Protein AF-A0A3Q8UUV1-F1 (afdb_monomer)

Sequence (102 aa):
MTDNPWAWRDGHNPYRATPFQVLALSPEVSGRAEIRNHVRKRRQRIERRADRYPLFGRTLRVAEVNAAEDRIKDPAARLLAELCTHRPERPAERERADDAAR

Solvent-accessible surface area (backbone atoms only — not comparable to full-atom values): 6438 Å² total; per-residue (Å²): 133,86,80,63,82,79,45,70,52,98,89,39,67,64,64,75,79,40,41,43,64,64,48,72,46,64,83,84,71,75,52,68,68,57,52,51,53,46,45,54,53,43,40,54,46,34,72,76,46,20,81,81,54,55,57,96,90,35,70,52,52,56,68,56,41,52,54,25,52,56,40,58,70,37,68,68,54,29,52,53,40,43,64,62,64,58,75,78,79,75,77,74,76,75,74,76,89,78,86,75,96,126

Radius of gyration: 18.45 Å; Cα contacts (8 Å, |Δi|>4): 87; chains: 1; bounding box: 30×32×66 Å

Foldseek 3Di:
DDDDCQADDPNDQSDFLQLCLLLVHDLPDDDPVVSVVSLVVSLVCLVVCQVVPAGPNHRHDSVSSVVSSVLCVDPVSSVVSCVSVDHPDDPPDPPPPCDDDD

Secondary structure (DSSP, 8-state):
----TTS-BTTB-S--S-HHHHHT--TT---HHHHHHHHHHHHHHHHHHGGGS-BTTB---HHHHHHHHHHHHSHHHHHHHHHHHPPPPPPPP-----S---

Structure (mmCIF, N/CA/C/O backbone):
data_AF-A0A3Q8UUV1-F1
#
_entry.id   AF-A0A3Q8UUV1-F1
#
loop_
_atom_site.group_PDB
_atom_site.id
_atom_site.type_symbol
_atom_site.label_atom_id
_atom_site.label_alt_id
_atom_site.label_comp_id
_atom_site.label_asym_id
_atom_site.label_entity_id
_atom_site.label_seq_id
_atom_site.pdbx_PDB_ins_code
_atom_site.Cartn_x
_atom_site.Cartn_y
_atom_site.Cartn_z
_atom_site.occupancy
_atom_site.B_iso_or_equiv
_atom_site.auth_seq_id
_atom_site.auth_comp_id
_atom_site.auth_asym_id
_atom_site.auth_atom_id
_atom_site.pdbx_PDB_model_num
ATOM 1 N N . MET A 1 1 ? -4.083 -19.486 -28.221 1.00 46.75 1 MET A N 1
ATOM 2 C CA . MET A 1 1 ? -3.293 -18.480 -27.481 1.00 46.75 1 MET A CA 1
ATOM 3 C C . MET A 1 1 ? -3.497 -18.753 -26.004 1.00 46.75 1 MET A C 1
ATOM 5 O O . MET A 1 1 ? -4.643 -18.880 -25.596 1.00 46.75 1 MET A O 1
ATOM 9 N N . THR A 1 2 ? -2.426 -18.947 -25.239 1.00 58.31 2 THR A N 1
ATOM 10 C CA . THR A 1 2 ? -2.516 -19.218 -23.799 1.00 58.31 2 THR A CA 1
ATOM 11 C C . THR A 1 2 ? -2.813 -17.906 -23.086 1.00 58.31 2 THR A C 1
ATOM 13 O O . THR A 1 2 ? -2.018 -16.973 -23.145 1.00 58.31 2 THR A O 1
ATOM 16 N N . ASP A 1 3 ? -3.990 -17.815 -22.483 1.00 77.94 3 ASP A N 1
ATOM 17 C CA . ASP A 1 3 ? -4.454 -16.631 -21.771 1.00 77.94 3 ASP A CA 1
ATOM 18 C C . ASP A 1 3 ? -3.546 -16.398 -20.548 1.00 77.94 3 ASP A C 1
ATOM 20 O O . ASP A 1 3 ? -3.435 -17.279 -19.696 1.00 77.94 3 ASP A O 1
ATOM 24 N N . ASN A 1 4 ? -2.826 -15.270 -20.479 1.00 75.50 4 ASN A N 1
ATOM 25 C CA . ASN A 1 4 ? -1.935 -14.983 -19.349 1.00 75.50 4 ASN A CA 1
ATOM 26 C C . ASN A 1 4 ? -2.784 -14.542 -18.141 1.00 75.50 4 ASN A C 1
ATOM 28 O O . ASN A 1 4 ? -3.305 -13.423 -18.156 1.00 75.50 4 ASN A O 1
ATOM 32 N N . PRO A 1 5 ? -2.903 -15.354 -17.072 1.00 76.38 5 PRO A N 1
ATOM 33 C CA . PRO A 1 5 ? -3.737 -15.008 -15.919 1.00 76.38 5 PRO A CA 1
ATOM 34 C C . PRO A 1 5 ? -3.190 -13.811 -15.125 1.00 76.38 5 PRO A C 1
ATOM 36 O O . PRO A 1 5 ? -3.911 -13.220 -14.326 1.00 76.38 5 PRO A O 1
ATOM 39 N N . TRP A 1 6 ? -1.928 -13.441 -15.358 1.00 78.38 6 TRP A N 1
ATOM 40 C CA . TRP A 1 6 ? -1.239 -12.316 -14.726 1.00 78.38 6 TRP A CA 1
ATOM 41 C C . TRP A 1 6 ? -1.238 -11.051 -15.588 1.00 78.38 6 TRP A C 1
ATOM 43 O O . TRP A 1 6 ? -0.571 -10.073 -15.247 1.00 78.38 6 TRP A O 1
ATOM 53 N N . ALA A 1 7 ? -1.955 -11.053 -16.712 1.00 80.62 7 ALA A N 1
ATOM 54 C CA . ALA A 1 7 ? -2.174 -9.845 -17.489 1.00 80.62 7 ALA A CA 1
ATOM 55 C C . ALA A 1 7 ? -3.237 -8.960 -16.825 1.00 80.62 7 ALA A C 1
ATOM 57 O O . ALA A 1 7 ? -4.197 -9.442 -16.221 1.00 80.62 7 ALA A O 1
ATOM 58 N N . TRP A 1 8 ? -3.084 -7.645 -16.976 1.00 81.12 8 TRP A N 1
ATOM 59 C CA . TRP A 1 8 ? -4.154 -6.709 -16.648 1.00 81.12 8 TRP A CA 1
ATOM 60 C C . TRP A 1 8 ? -5.361 -6.973 -17.547 1.00 81.12 8 TRP A C 1
ATOM 62 O O . TRP A 1 8 ? -5.216 -7.102 -18.763 1.00 81.12 8 TRP A O 1
ATOM 72 N N . ARG A 1 9 ? -6.552 -7.022 -16.952 1.00 80.19 9 ARG A N 1
ATOM 73 C CA . ARG A 1 9 ? -7.818 -7.265 -17.657 1.00 80.19 9 ARG A CA 1
ATOM 74 C C . ARG A 1 9 ? -8.773 -6.125 -17.385 1.00 80.19 9 ARG A C 1
ATOM 76 O O . ARG A 1 9 ? -8.951 -5.757 -16.230 1.00 80.19 9 ARG A O 1
ATOM 83 N N . ASP A 1 10 ? -9.321 -5.526 -18.438 1.00 80.00 10 ASP A N 1
ATOM 84 C CA . ASP A 1 10 ? -10.290 -4.424 -18.341 1.00 80.00 10 ASP A CA 1
ATOM 85 C C . ASP A 1 10 ? -9.820 -3.257 -17.450 1.00 80.00 10 ASP A C 1
ATOM 87 O O . ASP A 1 10 ? -10.591 -2.614 -16.748 1.00 80.00 10 ASP A O 1
ATOM 91 N N . GLY A 1 11 ? -8.509 -2.980 -17.449 1.00 75.00 11 GLY A N 1
ATOM 92 C CA . GLY A 1 11 ? -7.909 -1.938 -16.607 1.00 75.00 11 GLY A CA 1
ATOM 93 C C . GLY A 1 11 ? -7.726 -2.322 -15.135 1.00 75.00 11 GLY A C 1
ATOM 94 O O . GLY A 1 11 ? -7.267 -1.491 -14.353 1.00 75.00 11 GLY A O 1
ATOM 95 N N . HIS A 1 12 ? -8.015 -3.567 -14.759 1.00 77.38 12 HIS A N 1
ATOM 96 C CA . HIS A 1 12 ? -7.809 -4.090 -13.418 1.00 77.38 12 HIS A CA 1
ATOM 97 C C . HIS A 1 12 ? -6.462 -4.798 -13.281 1.00 77.38 12 HIS A C 1
ATOM 99 O O . HIS A 1 12 ? -6.089 -5.654 -14.087 1.00 77.38 12 HIS A O 1
ATOM 105 N N . ASN A 1 13 ? -5.759 -4.451 -12.205 1.00 83.44 13 ASN A N 1
ATOM 106 C CA . ASN A 1 13 ? -4.551 -5.134 -11.775 1.00 83.44 13 ASN A CA 1
ATOM 107 C C . ASN A 1 13 ? -4.905 -6.554 -11.277 1.00 83.44 13 ASN A C 1
ATOM 109 O O . ASN A 1 13 ? -5.769 -6.677 -10.401 1.00 83.44 13 ASN A O 1
ATOM 113 N N . PRO A 1 14 ? -4.254 -7.616 -11.788 1.00 84.38 14 PRO A N 1
ATOM 114 C CA . PRO A 1 14 ? -4.512 -8.992 -11.359 1.00 84.38 14 PRO A CA 1
ATOM 115 C C . PRO A 1 14 ? -4.030 -9.270 -9.926 1.00 84.38 14 PRO A C 1
ATOM 117 O O . PRO A 1 14 ? -4.554 -10.162 -9.255 1.00 84.38 14 PRO A O 1
ATOM 120 N N . TYR A 1 15 ? -3.069 -8.494 -9.421 1.00 86.38 15 TYR A N 1
ATOM 121 C CA . TYR A 1 15 ? -2.546 -8.617 -8.067 1.00 86.38 15 TYR A CA 1
ATOM 122 C C . TYR A 1 15 ? -3.387 -7.807 -7.077 1.00 86.38 15 TYR A C 1
ATOM 124 O O . TYR A 1 15 ? -3.593 -6.596 -7.217 1.00 86.38 15 TYR A O 1
ATOM 132 N N . ARG A 1 16 ? -3.855 -8.490 -6.029 1.00 86.06 16 ARG A N 1
ATOM 133 C CA . ARG A 1 16 ? -4.618 -7.886 -4.932 1.00 86.06 16 ARG A CA 1
ATOM 134 C C . ARG A 1 16 ? -3.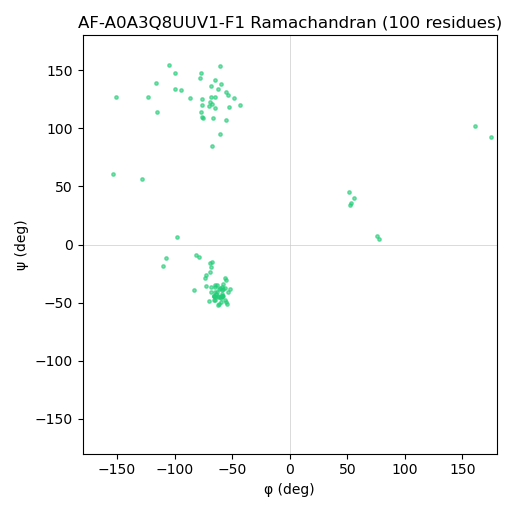729 -7.621 -3.723 1.00 86.06 16 ARG A C 1
ATOM 136 O O . ARG A 1 16 ? -2.829 -8.394 -3.414 1.00 86.06 16 ARG A O 1
ATOM 143 N N . ALA A 1 17 ? -4.069 -6.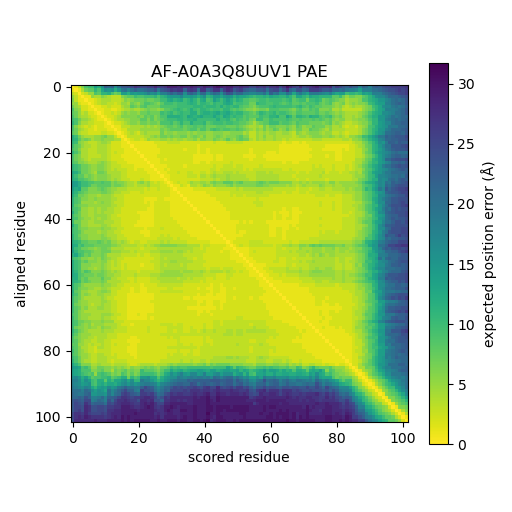559 -3.003 1.00 88.06 17 ALA A N 1
ATOM 144 C CA . ALA A 1 17 ? -3.457 -6.135 -1.749 1.00 88.06 17 ALA A CA 1
ATOM 145 C C . ALA A 1 17 ? -1.934 -5.923 -1.836 1.00 88.06 17 ALA A C 1
ATOM 147 O O . ALA A 1 17 ? -1.198 -6.251 -0.903 1.00 88.06 17 ALA A O 1
ATOM 148 N N . THR A 1 18 ? -1.454 -5.333 -2.938 1.00 93.69 18 THR A N 1
ATOM 149 C CA . THR A 1 18 ? -0.062 -4.863 -2.994 1.00 93.69 18 THR A CA 1
ATOM 150 C C . THR A 1 18 ? 0.175 -3.800 -1.909 1.00 93.69 18 THR A C 1
ATOM 152 O O . THR A 1 18 ? -0.772 -3.112 -1.506 1.00 93.69 18 THR A O 1
ATOM 155 N N . PRO A 1 19 ? 1.415 -3.616 -1.418 1.00 95.56 19 PRO A N 1
ATOM 156 C CA . PRO A 1 19 ? 1.706 -2.587 -0.421 1.00 95.56 19 PRO A CA 1
ATOM 157 C C . PRO A 1 19 ? 1.216 -1.185 -0.821 1.00 95.56 19 PRO A C 1
ATOM 159 O O . PRO A 1 19 ? 0.653 -0.478 0.012 1.00 95.56 19 PRO A O 1
ATOM 162 N N . PHE A 1 20 ? 1.321 -0.818 -2.103 1.00 94.81 20 PHE A N 1
ATOM 163 C CA . PHE A 1 20 ? 0.785 0.441 -2.637 1.00 94.81 20 PHE A CA 1
ATOM 164 C C . PHE A 1 20 ? -0.741 0.535 -2.516 1.00 94.81 20 PHE A C 1
ATOM 166 O O . PHE A 1 20 ? -1.258 1.546 -2.043 1.00 94.81 20 PHE A O 1
ATOM 173 N N . GLN A 1 21 ? -1.473 -0.534 -2.848 1.00 93.88 21 GLN A N 1
ATOM 174 C CA . GLN A 1 21 ? -2.934 -0.582 -2.708 1.00 93.88 21 GLN A CA 1
ATOM 175 C C . GLN A 1 21 ? -3.377 -0.514 -1.237 1.00 93.88 21 GLN A C 1
ATOM 177 O O . GLN A 1 21 ? -4.295 0.233 -0.897 1.00 93.88 21 GLN A O 1
ATOM 182 N N . VAL A 1 22 ? -2.710 -1.259 -0.348 1.00 96.00 22 VAL A N 1
ATOM 183 C CA . VAL A 1 22 ? -2.997 -1.262 1.099 1.00 96.00 22 VAL A CA 1
ATOM 184 C C . VAL A 1 22 ? -2.798 0.130 1.696 1.00 96.00 22 VAL A C 1
ATOM 186 O O . VAL A 1 22 ? -3.654 0.640 2.436 1.00 96.00 22 VAL A O 1
ATOM 189 N N . LEU A 1 23 ? -1.688 0.769 1.331 1.00 96.19 23 LEU A N 1
ATOM 190 C CA . LEU A 1 23 ? -1.328 2.094 1.814 1.00 96.19 23 LEU A CA 1
ATOM 191 C C . LEU A 1 23 ? -2.076 3.225 1.104 1.00 96.19 23 LEU A C 1
ATOM 193 O O . LEU A 1 23 ? -2.053 4.339 1.616 1.00 96.19 23 LEU A O 1
ATOM 197 N N . ALA A 1 24 ? -2.779 2.936 0.002 1.00 94.38 24 ALA A N 1
AT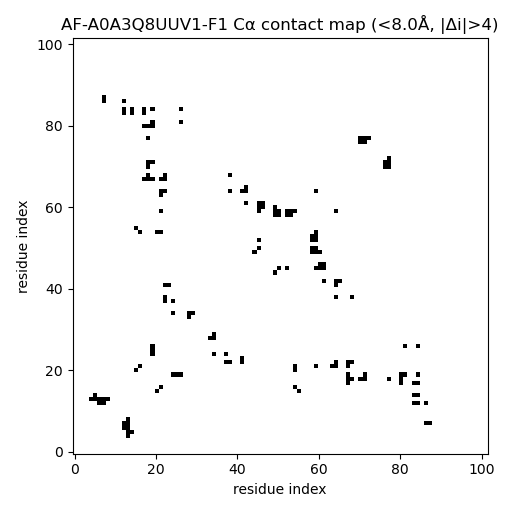OM 198 C CA . ALA A 1 24 ? -3.336 3.926 -0.922 1.00 94.38 24 ALA A CA 1
ATOM 199 C C . ALA A 1 24 ? -2.274 4.931 -1.421 1.00 94.38 24 ALA A C 1
ATOM 201 O O . ALA A 1 24 ? -2.552 6.116 -1.602 1.00 94.38 24 ALA A O 1
ATOM 202 N N . LEU A 1 25 ? -1.052 4.434 -1.622 1.00 94.06 25 LEU A N 1
ATOM 203 C CA . LEU A 1 25 ? 0.127 5.204 -1.999 1.00 94.06 25 LEU A CA 1
ATOM 204 C C . LEU A 1 25 ? 0.379 5.075 -3.507 1.00 94.06 25 LEU A C 1
ATOM 206 O O . LEU A 1 25 ? 0.379 3.963 -4.031 1.00 94.06 25 LEU A O 1
ATOM 210 N N . SER A 1 26 ? 0.640 6.194 -4.188 1.00 90.94 26 SER A N 1
ATOM 211 C CA . SER A 1 26 ? 1.092 6.165 -5.586 1.00 90.94 26 SER A CA 1
ATOM 212 C C . SER A 1 26 ? 2.514 5.585 -5.682 1.00 90.94 26 SER A C 1
ATOM 214 O O . SER A 1 26 ? 3.366 5.994 -4.886 1.00 90.94 26 SER A O 1
ATOM 216 N N . PRO A 1 27 ? 2.809 4.686 -6.645 1.00 88.38 27 PRO A N 1
ATOM 217 C CA . PRO A 1 27 ? 4.168 4.198 -6.903 1.00 88.38 27 PRO A CA 1
ATOM 218 C C . PRO A 1 27 ? 5.186 5.311 -7.191 1.00 88.38 27 PRO A C 1
ATOM 220 O O . PRO A 1 27 ? 6.356 5.177 -6.846 1.00 88.38 27 PRO A O 1
ATOM 223 N N . GLU A 1 28 ? 4.731 6.438 -7.742 1.00 88.75 28 GLU A N 1
ATOM 224 C CA . GLU A 1 28 ? 5.566 7.604 -8.069 1.00 88.75 28 GLU A CA 1
ATOM 225 C C . GLU A 1 28 ? 6.108 8.322 -6.821 1.00 88.75 28 GLU A C 1
ATOM 227 O O . GLU A 1 28 ? 7.099 9.050 -6.884 1.00 88.75 28 GLU A O 1
ATOM 232 N N . VAL A 1 29 ? 5.492 8.102 -5.654 1.00 89.69 29 VAL A N 1
ATOM 233 C CA . VAL A 1 29 ? 5.933 8.710 -4.396 1.00 89.69 29 VAL A CA 1
ATOM 234 C C . VAL A 1 29 ? 7.190 7.995 -3.898 1.00 89.69 29 VAL A C 1
ATOM 236 O O . VAL A 1 29 ? 7.144 6.859 -3.407 1.00 89.69 29 VAL A O 1
ATOM 239 N N . SER A 1 30 ? 8.326 8.685 -3.978 1.00 84.94 30 SER A N 1
ATOM 240 C CA . SER 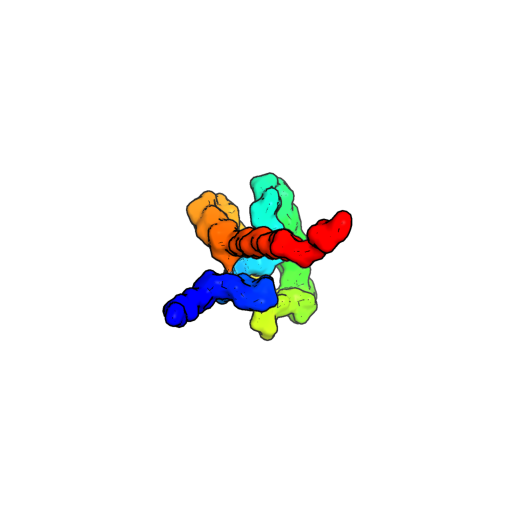A 1 30 ? 9.652 8.163 -3.615 1.00 84.94 30 SER A CA 1
ATOM 241 C C . SER A 1 30 ? 10.241 8.791 -2.341 1.00 84.94 30 SER A C 1
ATOM 243 O O . SER A 1 30 ? 11.121 8.209 -1.700 1.00 84.94 30 SER A O 1
ATOM 245 N N . GLY A 1 31 ? 9.738 9.950 -1.903 1.00 90.62 31 GLY A N 1
ATOM 246 C CA . GLY A 1 31 ? 10.262 10.667 -0.739 1.00 90.62 31 GLY A CA 1
ATOM 247 C C . GLY A 1 31 ? 9.967 9.963 0.591 1.00 90.62 31 GLY A C 1
ATOM 248 O O . GLY A 1 31 ? 8.813 9.845 0.995 1.00 90.62 31 GLY A O 1
ATOM 249 N N . ARG A 1 32 ? 10.999 9.567 1.355 1.00 90.50 32 ARG A N 1
ATOM 250 C CA . ARG A 1 32 ? 10.823 8.864 2.653 1.00 90.50 32 ARG A CA 1
ATOM 251 C C . ARG A 1 32 ? 9.912 9.610 3.635 1.00 90.50 32 ARG A C 1
ATOM 253 O O . ARG A 1 32 ? 9.118 8.987 4.339 1.00 90.50 32 ARG A O 1
ATOM 260 N N . ALA A 1 33 ? 10.048 10.935 3.715 1.00 94.31 33 ALA A N 1
ATOM 261 C CA . ALA A 1 33 ? 9.232 11.766 4.599 1.00 94.31 33 ALA A CA 1
ATOM 262 C C . ALA A 1 33 ? 7.765 11.811 4.144 1.00 94.31 33 ALA A C 1
ATOM 264 O O . ALA A 1 33 ? 6.855 11.707 4.970 1.00 94.31 33 ALA A O 1
ATOM 265 N N . GLU A 1 34 ? 7.542 11.908 2.834 1.00 93.88 34 GLU A N 1
ATOM 266 C CA . GLU A 1 34 ? 6.214 11.907 2.228 1.00 93.88 34 GLU A CA 1
ATOM 267 C C . GLU A 1 34 ? 5.511 10.563 2.435 1.00 93.88 34 GLU A C 1
ATOM 269 O O . GLU A 1 34 ? 4.391 10.533 2.949 1.00 93.88 34 GLU A O 1
ATOM 274 N N . ILE A 1 35 ? 6.214 9.457 2.169 1.00 93.94 35 ILE A N 1
ATOM 275 C CA . ILE A 1 35 ? 5.741 8.091 2.428 1.00 93.94 35 ILE A CA 1
ATOM 276 C C . ILE A 1 35 ? 5.337 7.950 3.895 1.00 93.94 35 ILE A C 1
ATOM 278 O O . ILE A 1 35 ? 4.214 7.553 4.197 1.00 93.94 35 ILE A O 1
ATOM 282 N N . ARG A 1 36 ? 6.212 8.340 4.832 1.00 95.50 36 ARG A N 1
ATOM 283 C CA . ARG A 1 36 ? 5.926 8.254 6.272 1.00 95.50 36 ARG A CA 1
ATOM 284 C C . ARG A 1 36 ? 4.679 9.051 6.657 1.00 95.50 36 ARG A C 1
ATOM 286 O O . ARG A 1 36 ? 3.840 8.563 7.415 1.00 95.50 36 ARG A O 1
ATOM 293 N N . ASN A 1 37 ? 4.539 10.274 6.144 1.00 96.81 37 ASN A N 1
ATOM 294 C CA . ASN A 1 37 ? 3.370 11.105 6.420 1.00 96.81 37 ASN A CA 1
ATOM 295 C C . ASN A 1 37 ? 2.088 10.486 5.844 1.00 96.81 37 ASN A C 1
ATOM 297 O O . ASN A 1 37 ? 1.051 10.495 6.512 1.00 96.81 37 ASN A O 1
ATOM 301 N N . HIS A 1 38 ? 2.163 9.921 4.638 1.00 97.00 38 HIS A N 1
ATOM 302 C CA . HIS A 1 38 ? 1.052 9.230 3.996 1.00 97.00 38 HIS A CA 1
ATOM 303 C C . HIS A 1 38 ? 0.609 8.016 4.817 1.00 97.00 38 HIS A C 1
ATOM 305 O O . HIS A 1 38 ? -0.562 7.917 5.189 1.00 97.00 38 HIS A O 1
ATOM 311 N N . VAL A 1 39 ? 1.549 7.142 5.184 1.00 97.25 39 VAL A N 1
ATOM 312 C CA . VAL A 1 39 ? 1.276 5.945 5.988 1.00 97.25 39 VAL A CA 1
ATOM 313 C C . VAL A 1 39 ? 0.655 6.316 7.333 1.00 97.25 39 VAL A C 1
ATOM 315 O O . VAL A 1 39 ? -0.353 5.730 7.725 1.00 97.25 39 VAL A O 1
ATOM 318 N N . ARG A 1 40 ? 1.180 7.342 8.016 1.00 97.81 40 ARG A N 1
ATOM 319 C CA . ARG A 1 40 ? 0.607 7.840 9.276 1.00 97.81 40 ARG A CA 1
ATOM 320 C C . ARG A 1 40 ? -0.862 8.245 9.112 1.00 97.81 40 ARG A C 1
ATOM 322 O O . ARG A 1 40 ? -1.705 7.833 9.907 1.00 97.81 40 ARG A O 1
ATOM 329 N N . LYS A 1 41 ? -1.183 9.024 8.072 1.00 97.19 41 LYS A N 1
ATOM 330 C CA . LYS A 1 41 ? -2.564 9.446 7.775 1.00 97.19 41 LYS A CA 1
ATOM 331 C C . LYS A 1 41 ? -3.455 8.251 7.435 1.00 97.19 41 LYS A C 1
ATOM 333 O O . LYS A 1 41 ? -4.588 8.183 7.909 1.00 97.19 41 LYS A O 1
ATOM 338 N N . ARG A 1 42 ? -2.952 7.306 6.635 1.00 96.94 42 ARG A N 1
ATOM 339 C CA . ARG A 1 42 ? -3.668 6.077 6.274 1.00 96.94 42 ARG A CA 1
ATOM 340 C C . ARG A 1 42 ? -4.006 5.264 7.519 1.00 96.94 42 ARG A C 1
ATOM 342 O O . ARG A 1 42 ? -5.170 4.934 7.716 1.00 96.94 42 ARG A O 1
ATOM 349 N N . ARG A 1 43 ? -3.024 5.028 8.390 1.00 97.88 43 ARG A N 1
ATOM 350 C CA . ARG A 1 43 ? -3.189 4.305 9.657 1.00 97.88 43 ARG A CA 1
ATOM 351 C C . ARG A 1 43 ? -4.274 4.932 10.529 1.00 97.88 43 ARG A C 1
ATOM 353 O O . ARG A 1 43 ? -5.203 4.239 10.921 1.00 97.88 43 ARG A O 1
ATOM 360 N N . GLN A 1 44 ? -4.217 6.250 10.723 1.00 97.56 44 GLN A N 1
ATOM 361 C CA . GLN A 1 44 ? -5.207 6.995 11.505 1.00 97.56 44 GLN A CA 1
ATOM 362 C C . GLN A 1 44 ? -6.628 6.892 10.924 1.00 97.56 44 GLN A C 1
ATOM 364 O O . GLN A 1 44 ? -7.605 6.828 11.668 1.00 97.56 44 GLN A O 1
ATOM 369 N N . ARG A 1 45 ? -6.773 6.888 9.591 1.00 96.56 45 ARG A N 1
ATOM 370 C CA . ARG A 1 45 ? -8.080 6.714 8.935 1.00 96.56 45 ARG A CA 1
ATOM 371 C C . ARG A 1 45 ? -8.655 5.323 9.181 1.00 96.56 45 ARG A C 1
ATOM 373 O O . ARG A 1 45 ? -9.836 5.221 9.499 1.00 96.56 45 ARG A O 1
ATOM 380 N N . ILE A 1 46 ? -7.822 4.291 9.056 1.00 96.81 46 ILE A N 1
ATOM 381 C CA . ILE A 1 46 ? -8.227 2.903 9.293 1.00 96.81 46 ILE A CA 1
ATOM 382 C C . ILE A 1 46 ? -8.586 2.685 10.762 1.00 96.81 46 ILE A C 1
ATOM 384 O O . ILE A 1 46 ? -9.636 2.130 11.048 1.00 96.81 46 ILE A O 1
ATOM 388 N N . GLU A 1 47 ? -7.784 3.193 11.692 1.00 96.56 47 GLU A N 1
ATOM 389 C CA . GLU A 1 47 ? -8.058 3.086 13.128 1.00 96.56 47 GLU A CA 1
ATOM 390 C C . GLU A 1 47 ? -9.401 3.717 13.524 1.00 96.56 47 GLU A C 1
ATOM 392 O O . GLU A 1 47 ? -10.133 3.166 14.338 1.00 96.56 47 GLU A O 1
ATOM 397 N N . ARG A 1 48 ? -9.757 4.858 12.920 1.00 96.25 48 ARG A N 1
ATOM 398 C CA . ARG A 1 48 ? -10.988 5.585 13.262 1.00 96.25 48 ARG A CA 1
ATOM 399 C C . ARG A 1 48 ? -12.236 5.060 12.557 1.00 96.25 48 ARG A C 1
ATOM 401 O O . ARG A 1 48 ? -13.313 5.125 13.140 1.00 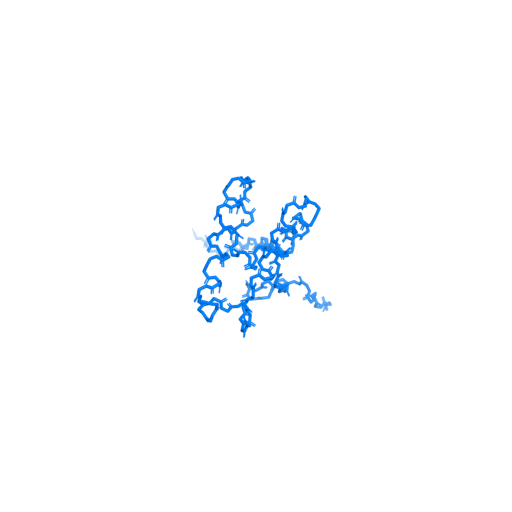96.25 48 ARG A O 1
ATOM 408 N N . ARG A 1 49 ? -12.126 4.685 11.277 1.00 94.44 49 ARG A N 1
ATOM 409 C CA . ARG A 1 49 ? -13.265 4.375 10.386 1.00 94.44 49 ARG A CA 1
ATOM 410 C C . ARG A 1 49 ? -12.863 3.402 9.273 1.00 94.44 49 ARG A C 1
ATOM 412 O O . ARG A 1 49 ? -12.897 3.759 8.094 1.00 94.44 49 ARG A O 1
ATOM 419 N N . ALA A 1 50 ? -12.417 2.201 9.637 1.00 92.44 50 ALA A N 1
ATOM 420 C CA . ALA A 1 50 ? -11.972 1.187 8.675 1.00 92.44 50 ALA A CA 1
ATOM 421 C C . ALA A 1 50 ? -13.055 0.803 7.646 1.00 92.44 50 ALA A C 1
ATOM 423 O O . ALA A 1 50 ? -12.742 0.558 6.482 1.00 92.44 50 ALA A O 1
ATOM 424 N N . ASP A 1 51 ? -14.320 0.802 8.067 1.00 94.06 51 ASP A N 1
ATOM 425 C CA . ASP A 1 51 ? -15.521 0.518 7.271 1.00 94.06 51 ASP A CA 1
ATOM 426 C C . ASP A 1 51 ? -15.657 1.407 6.023 1.00 94.06 51 ASP A C 1
ATOM 428 O O . ASP A 1 51 ? -16.168 0.967 4.997 1.00 94.06 51 ASP A O 1
ATOM 432 N N . ARG A 1 52 ? -15.143 2.643 6.074 1.00 93.50 52 ARG A N 1
ATOM 433 C CA . ARG A 1 52 ? -15.183 3.589 4.944 1.00 93.50 52 ARG A CA 1
ATOM 434 C C . ARG A 1 52 ? -14.098 3.368 3.899 1.00 93.50 52 ARG A C 1
ATOM 436 O O . ARG A 1 52 ? -14.123 4.018 2.856 1.00 93.50 52 ARG A O 1
ATOM 443 N N . TYR A 1 53 ? -13.127 2.504 4.176 1.00 90.62 53 TYR A N 1
ATOM 444 C CA . TYR A 1 53 ? -11.988 2.267 3.294 1.00 90.62 53 TYR A CA 1
ATOM 445 C C . TYR A 1 53 ? -11.809 0.773 3.003 1.00 90.62 53 TYR A C 1
ATOM 447 O O . TYR A 1 53 ? -10.726 0.234 3.262 1.00 90.62 53 TYR A O 1
ATOM 455 N N . PRO A 1 54 ? -12.842 0.091 2.469 1.00 92.00 54 PRO A N 1
ATOM 456 C CA . PRO A 1 54 ? -12.716 -1.308 2.114 1.00 92.00 54 PRO A CA 1
ATOM 457 C C . PRO A 1 54 ? -11.698 -1.470 0.983 1.00 92.00 54 PRO A C 1
ATOM 459 O O . PRO A 1 54 ? -11.638 -0.674 0.045 1.00 92.00 54 PRO A O 1
ATOM 462 N N . LEU A 1 55 ? -10.907 -2.533 1.061 1.00 92.00 55 LEU A N 1
ATOM 463 C CA . LEU A 1 55 ? -9.971 -2.932 0.025 1.00 92.00 55 LEU A CA 1
ATOM 464 C C . LEU A 1 55 ? -10.422 -4.286 -0.525 1.00 92.00 55 LEU A C 1
ATOM 466 O O . LEU A 1 55 ? -10.441 -5.278 0.200 1.00 92.00 55 LEU A O 1
ATOM 470 N N . PHE A 1 56 ? -10.835 -4.317 -1.795 1.00 88.88 56 PHE A N 1
ATOM 471 C CA . PHE A 1 56 ? -11.409 -5.506 -2.447 1.00 88.88 56 PHE A CA 1
ATOM 472 C C . PHE A 1 56 ? -12.557 -6.148 -1.644 1.00 88.88 56 PHE A C 1
ATOM 474 O O . PHE A 1 56 ? -12.592 -7.361 -1.451 1.00 88.88 56 PHE A O 1
ATOM 481 N N . GLY A 1 57 ? -13.476 -5.319 -1.133 1.00 89.38 57 GLY A N 1
ATOM 482 C CA . GLY A 1 57 ? -14.637 -5.773 -0.356 1.00 89.38 57 GLY A CA 1
ATOM 483 C C . GLY A 1 57 ? -14.324 -6.202 1.081 1.00 89.38 57 GLY A C 1
ATOM 484 O O . GLY A 1 57 ? -15.206 -6.714 1.763 1.00 89.38 57 GLY A O 1
ATOM 485 N N . ARG A 1 58 ? -13.088 -6.002 1.561 1.00 92.00 58 ARG A N 1
ATOM 486 C CA . ARG A 1 58 ? -12.669 -6.354 2.923 1.00 92.00 58 ARG A CA 1
ATOM 487 C C . ARG A 1 58 ? -12.281 -5.118 3.720 1.00 92.00 58 ARG A C 1
ATOM 489 O O . ARG A 1 58 ? -11.583 -4.240 3.215 1.00 92.00 58 ARG A O 1
ATOM 496 N N . THR A 1 59 ? -12.688 -5.077 4.983 1.00 94.00 59 THR A N 1
ATOM 497 C CA . THR A 1 59 ? -12.254 -4.046 5.928 1.00 94.00 59 THR A CA 1
ATOM 498 C C . THR A 1 59 ? -10.777 -4.236 6.257 1.00 94.00 59 THR A C 1
ATOM 500 O O . THR A 1 59 ? -10.373 -5.304 6.718 1.00 94.00 59 THR A O 1
ATOM 503 N N . LEU A 1 60 ? -9.978 -3.199 6.016 1.00 94.38 60 LEU A N 1
ATOM 504 C CA . LEU A 1 60 ? -8.544 -3.209 6.286 1.00 94.38 60 LEU A CA 1
ATOM 505 C C . LEU A 1 60 ? -8.270 -3.011 7.785 1.00 94.38 60 LEU A C 1
ATOM 507 O O . LEU A 1 60 ? -8.944 -2.220 8.444 1.00 94.38 60 LEU A O 1
ATOM 511 N N . ARG A 1 61 ? -7.254 -3.685 8.326 1.00 95.12 61 ARG A N 1
ATOM 512 C CA . ARG A 1 61 ? -6.801 -3.554 9.720 1.00 95.12 61 ARG A CA 1
ATOM 513 C C . ARG A 1 61 ? -5.507 -2.750 9.811 1.00 95.12 61 ARG A C 1
ATOM 515 O O . ARG A 1 61 ? -4.678 -2.765 8.904 1.00 95.12 61 ARG A O 1
ATOM 522 N N . VAL A 1 62 ? -5.272 -2.119 10.963 1.00 96.25 62 VAL A N 1
ATOM 523 C CA . VAL A 1 62 ? -4.015 -1.395 11.247 1.00 96.25 62 VAL A CA 1
ATOM 524 C C . VAL A 1 62 ? -2.786 -2.299 11.091 1.00 96.25 62 VAL A C 1
ATOM 526 O O . VAL A 1 62 ? -1.773 -1.862 10.553 1.00 96.25 62 VAL A O 1
ATOM 529 N N . ALA A 1 63 ? -2.886 -3.575 11.476 1.00 96.19 63 ALA A N 1
ATOM 530 C CA . ALA A 1 63 ? -1.805 -4.545 11.298 1.00 96.19 63 ALA A CA 1
ATOM 531 C C . ALA A 1 63 ? -1.395 -4.721 9.822 1.00 96.19 63 ALA A C 1
ATOM 533 O O . ALA A 1 63 ? -0.212 -4.848 9.523 1.00 96.19 63 ALA A O 1
ATOM 534 N N . GLU A 1 64 ? -2.353 -4.673 8.893 1.00 96.62 64 GLU A N 1
ATOM 535 C CA . GLU A 1 64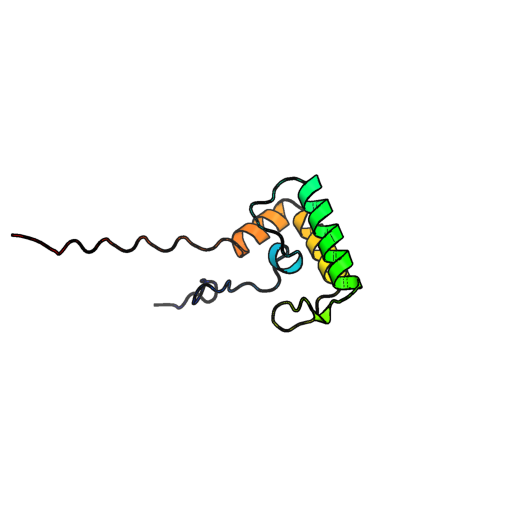 ? -2.084 -4.798 7.455 1.00 96.62 64 GLU A CA 1
ATOM 536 C C . GLU A 1 64 ? -1.419 -3.531 6.904 1.00 96.62 64 GLU A C 1
ATOM 538 O O . GLU A 1 64 ? -0.519 -3.622 6.073 1.00 96.62 64 GLU A O 1
ATOM 543 N N . VAL A 1 65 ? -1.794 -2.356 7.423 1.00 97.38 65 VAL A N 1
ATOM 544 C CA . VAL A 1 65 ? -1.118 -1.083 7.120 1.00 97.38 65 VAL A CA 1
ATOM 545 C C . VAL A 1 65 ? 0.338 -1.112 7.592 1.00 97.38 65 VAL A C 1
ATOM 547 O O . VAL A 1 65 ? 1.222 -0.728 6.832 1.00 97.38 65 VAL A O 1
ATOM 550 N N . ASN A 1 66 ? 0.598 -1.593 8.810 1.00 97.25 66 ASN A N 1
ATOM 551 C CA . ASN A 1 66 ? 1.957 -1.692 9.349 1.00 97.25 66 ASN A CA 1
ATOM 552 C C . ASN A 1 66 ? 2.809 -2.687 8.544 1.00 97.25 66 ASN A C 1
ATOM 554 O O . ASN A 1 66 ? 3.914 -2.354 8.132 1.00 97.25 66 ASN A O 1
ATOM 558 N N . ALA A 1 67 ? 2.266 -3.865 8.225 1.00 97.44 67 ALA A N 1
ATOM 559 C CA . ALA A 1 67 ? 2.972 -4.846 7.402 1.00 97.44 67 ALA A CA 1
ATOM 560 C C . ALA A 1 67 ? 3.287 -4.310 5.991 1.00 97.44 67 ALA A C 1
ATOM 562 O O . ALA A 1 67 ? 4.356 -4.577 5.442 1.00 97.44 67 ALA A O 1
ATOM 563 N N . ALA A 1 68 ? 2.374 -3.540 5.391 1.00 97.06 68 ALA A N 1
ATOM 564 C CA . ALA A 1 68 ? 2.624 -2.890 4.108 1.00 97.06 68 ALA A CA 1
ATOM 565 C C . ALA A 1 68 ? 3.686 -1.784 4.213 1.00 97.06 68 ALA A C 1
ATOM 567 O O . ALA A 1 68 ? 4.499 -1.637 3.303 1.00 97.06 68 ALA A O 1
ATOM 568 N N . GLU A 1 69 ? 3.710 -1.032 5.317 1.00 96.94 69 GLU A N 1
ATOM 569 C CA . GLU A 1 69 ? 4.753 -0.041 5.588 1.00 96.94 69 GLU A CA 1
ATOM 570 C C . GLU A 1 69 ? 6.141 -0.684 5.643 1.00 96.94 69 GLU A C 1
ATOM 572 O O . GLU A 1 69 ? 7.070 -0.172 5.017 1.00 96.94 69 GLU A O 1
ATOM 577 N N . ASP A 1 70 ? 6.278 -1.809 6.343 1.00 96.50 70 ASP A N 1
ATOM 578 C CA . ASP A 1 70 ? 7.553 -2.520 6.451 1.00 96.50 70 ASP A CA 1
ATOM 579 C C . ASP A 1 70 ? 8.027 -3.026 5.083 1.00 96.50 70 ASP A C 1
ATOM 581 O O . ASP A 1 70 ? 9.190 -2.845 4.724 1.00 96.50 70 ASP A O 1
ATOM 585 N N . ARG A 1 71 ? 7.107 -3.544 4.258 1.00 95.69 71 ARG A N 1
ATOM 586 C CA . ARG A 1 71 ? 7.410 -3.967 2.880 1.00 95.69 71 ARG A CA 1
ATOM 587 C C . ARG A 1 71 ? 7.826 -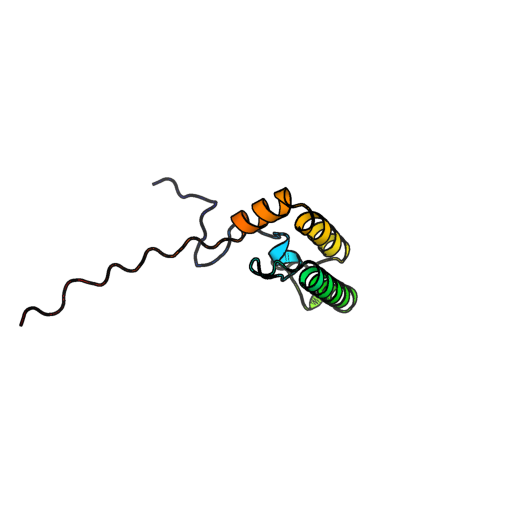2.814 1.965 1.00 95.69 71 ARG A C 1
ATOM 589 O O . ARG A 1 71 ? 8.683 -3.015 1.121 1.00 95.69 71 ARG A O 1
ATOM 596 N N . ILE A 1 72 ? 7.244 -1.619 2.097 1.00 94.25 72 ILE A N 1
ATOM 597 C CA . ILE A 1 72 ? 7.636 -0.466 1.257 1.00 94.25 72 ILE A CA 1
ATOM 598 C C . ILE A 1 72 ? 9.005 0.103 1.650 1.00 94.25 72 ILE A C 1
ATOM 600 O O . ILE A 1 72 ? 9.668 0.728 0.820 1.00 94.25 72 ILE A O 1
ATOM 604 N N . LYS A 1 73 ? 9.430 -0.074 2.904 1.00 92.25 73 LYS A N 1
ATOM 605 C CA . LYS A 1 73 ? 10.755 0.371 3.363 1.00 92.25 73 LYS A CA 1
ATOM 606 C C . LYS A 1 73 ? 11.883 -0.515 2.841 1.00 92.25 73 LYS A C 1
ATOM 608 O O . LYS A 1 73 ? 12.990 -0.009 2.677 1.00 92.25 73 LYS A O 1
ATOM 613 N N . ASP A 1 74 ? 11.609 -1.794 2.598 1.00 94.19 74 ASP A N 1
ATOM 614 C CA . ASP A 1 74 ? 12.561 -2.711 1.980 1.00 94.19 74 ASP A CA 1
ATOM 615 C C . ASP A 1 74 ? 12.657 -2.456 0.460 1.00 94.19 74 ASP A C 1
ATOM 617 O O . ASP A 1 74 ? 11.647 -2.579 -0.238 1.00 94.19 74 ASP A O 1
ATOM 621 N N . PRO A 1 75 ? 13.838 -2.106 -0.089 1.00 93.00 75 PRO A N 1
ATOM 622 C CA . PRO A 1 75 ? 13.983 -1.797 -1.511 1.00 93.00 75 PRO A CA 1
ATOM 623 C C . PRO A 1 75 ? 13.552 -2.936 -2.443 1.00 93.00 75 PRO A C 1
ATOM 625 O O . PRO A 1 75 ? 12.935 -2.674 -3.475 1.00 93.00 75 PRO A O 1
ATOM 628 N N . ALA A 1 76 ? 13.844 -4.190 -2.083 1.00 94.62 76 ALA A N 1
ATOM 629 C CA . ALA A 1 76 ? 13.514 -5.344 -2.915 1.00 94.62 76 ALA A CA 1
ATOM 630 C C . ALA A 1 76 ? 11.999 -5.594 -2.948 1.00 94.62 76 ALA A C 1
ATOM 632 O O . ALA A 1 76 ? 11.404 -5.703 -4.024 1.00 94.62 76 ALA A O 1
ATOM 633 N N . ALA A 1 77 ? 11.351 -5.620 -1.781 1.00 94.12 77 ALA A N 1
ATOM 634 C CA . ALA A 1 77 ? 9.901 -5.746 -1.690 1.00 94.12 77 ALA A CA 1
ATOM 635 C C . ALA A 1 77 ? 9.169 -4.553 -2.321 1.00 94.12 77 ALA A C 1
ATOM 637 O O . ALA A 1 77 ? 8.115 -4.743 -2.938 1.00 94.12 77 ALA A O 1
ATOM 638 N N . ARG A 1 78 ? 9.726 -3.340 -2.224 1.00 94.00 78 ARG A N 1
ATOM 639 C CA . ARG A 1 78 ? 9.198 -2.162 -2.914 1.00 94.00 78 ARG A CA 1
ATOM 640 C C . ARG A 1 78 ? 9.248 -2.335 -4.430 1.00 94.00 78 ARG A C 1
ATOM 642 O O . ARG A 1 78 ? 8.209 -2.178 -5.064 1.00 94.00 78 ARG A O 1
ATOM 649 N N . LEU A 1 79 ? 10.401 -2.691 -4.997 1.00 93.00 79 LEU A N 1
ATOM 650 C CA . LEU A 1 79 ? 10.548 -2.896 -6.442 1.00 93.00 79 LEU A CA 1
ATOM 651 C C . LEU A 1 79 ? 9.577 -3.967 -6.955 1.00 93.00 79 LEU A C 1
ATOM 653 O O . LEU A 1 79 ? 8.886 -3.759 -7.949 1.00 93.00 79 LEU A O 1
ATOM 657 N N . LEU A 1 80 ? 9.458 -5.089 -6.240 1.00 93.12 80 LEU A N 1
ATOM 658 C CA . LEU A 1 80 ? 8.483 -6.126 -6.576 1.00 93.12 80 LEU A CA 1
ATOM 659 C C . LEU A 1 80 ? 7.047 -5.580 -6.561 1.00 93.12 80 LEU A C 1
ATOM 661 O O . LEU A 1 80 ? 6.262 -5.855 -7.466 1.00 93.12 80 LEU A O 1
ATOM 665 N N . ALA A 1 81 ? 6.694 -4.786 -5.550 1.00 93.44 81 ALA A N 1
ATOM 666 C CA . ALA A 1 81 ? 5.379 -4.165 -5.469 1.00 93.44 81 ALA A CA 1
ATOM 667 C C . ALA A 1 81 ? 5.128 -3.157 -6.605 1.00 93.44 81 ALA A C 1
ATOM 669 O O . ALA A 1 81 ? 3.989 -3.059 -7.067 1.00 93.44 81 ALA A O 1
ATOM 670 N N . GLU A 1 82 ? 6.155 -2.432 -7.056 1.00 91.50 82 GLU A N 1
ATOM 671 C CA . GLU A 1 82 ? 6.079 -1.507 -8.193 1.00 91.50 82 GLU A CA 1
ATOM 672 C C . GLU A 1 82 ? 5.811 -2.286 -9.480 1.00 91.50 82 GLU A C 1
ATOM 674 O O . GLU A 1 82 ? 4.846 -1.980 -10.176 1.00 91.50 82 GLU A O 1
ATOM 679 N N . LEU A 1 83 ? 6.553 -3.369 -9.731 1.00 89.19 83 LEU A N 1
ATOM 680 C CA . LEU A 1 83 ? 6.333 -4.258 -10.879 1.00 89.19 83 LEU A CA 1
ATOM 681 C C . LEU A 1 83 ? 4.922 -4.862 -10.885 1.00 89.19 83 LEU A C 1
ATOM 683 O O . LEU A 1 83 ? 4.253 -4.868 -11.915 1.00 89.19 83 LEU A O 1
ATOM 687 N N . CYS A 1 84 ? 4.422 -5.299 -9.726 1.00 88.94 84 CYS A N 1
ATOM 688 C CA . CYS A 1 84 ? 3.052 -5.801 -9.594 1.00 88.94 84 CYS A CA 1
ATOM 689 C C . CYS A 1 84 ? 1.983 -4.706 -9.739 1.00 88.94 84 CYS A C 1
ATOM 691 O O . CYS A 1 84 ? 0.809 -5.029 -9.893 1.00 88.94 84 CYS A O 1
ATOM 693 N N . THR A 1 85 ? 2.343 -3.423 -9.644 1.00 85.25 85 THR A N 1
ATOM 694 C CA . THR A 1 85 ? 1.408 -2.284 -9.733 1.00 85.25 85 THR A CA 1
ATOM 695 C C . THR A 1 85 ? 1.543 -1.518 -11.052 1.00 85.25 85 THR A C 1
ATOM 697 O O . THR A 1 85 ? 0.659 -0.732 -11.389 1.00 85.25 85 THR A O 1
ATOM 700 N N . HIS A 1 86 ? 2.590 -1.783 -11.834 1.00 78.56 86 HIS A N 1
ATOM 701 C CA . HIS A 1 86 ? 2.810 -1.160 -13.129 1.00 78.56 86 HIS A CA 1
ATOM 702 C C . HIS A 1 86 ? 1.737 -1.617 -14.121 1.00 78.56 86 HIS A C 1
ATOM 704 O O . HIS A 1 86 ? 1.577 -2.809 -14.402 1.00 78.56 86 HIS A O 1
ATOM 710 N N . ARG A 1 87 ? 0.986 -0.656 -14.664 1.00 71.31 87 ARG A N 1
ATOM 711 C CA . ARG A 1 87 ? 0.066 -0.916 -15.771 1.00 71.31 87 ARG A CA 1
ATOM 712 C C . ARG A 1 87 ? 0.900 -1.051 -17.046 1.00 71.31 87 ARG A C 1
ATOM 714 O O . ARG A 1 87 ? 1.677 -0.141 -17.322 1.00 71.31 87 ARG A O 1
ATOM 721 N N . PRO A 1 88 ? 0.798 -2.145 -17.815 1.00 70.25 88 PRO A N 1
ATOM 722 C CA . PRO A 1 88 ? 1.462 -2.205 -19.111 1.00 70.25 88 PRO A CA 1
ATOM 723 C C . PRO A 1 88 ? 0.932 -1.075 -20.002 1.00 70.25 88 PRO A C 1
ATOM 725 O O . PRO A 1 88 ? -0.272 -0.791 -19.988 1.00 70.25 88 PRO A O 1
ATOM 728 N N . GLU A 1 89 ? 1.824 -0.415 -20.743 1.00 66.19 89 GLU A N 1
ATOM 729 C CA . GLU A 1 89 ? 1.430 0.599 -21.721 1.00 66.19 89 GLU A CA 1
ATOM 730 C C . GLU A 1 89 ? 0.426 -0.022 -22.695 1.00 66.19 89 GLU A C 1
ATOM 732 O O . GLU A 1 89 ? 0.618 -1.135 -23.196 1.00 66.19 89 GLU A O 1
ATOM 737 N N . ARG A 1 90 ? -0.695 0.669 -22.926 1.00 60.91 90 ARG A N 1
ATOM 738 C CA . ARG A 1 90 ? -1.639 0.234 -23.955 1.00 60.91 90 ARG A CA 1
ATOM 739 C C . ARG A 1 90 ? -0.885 0.364 -25.281 1.00 60.91 90 ARG A C 1
ATOM 741 O O . ARG A 1 90 ? -0.345 1.445 -25.514 1.00 60.91 90 ARG A O 1
ATOM 748 N N . PRO A 1 91 ? -0.807 -0.683 -26.124 1.00 57.66 91 PRO A N 1
ATOM 749 C CA . PRO A 1 91 ? -0.193 -0.526 -27.433 1.00 57.66 91 PRO A CA 1
ATOM 750 C C . PRO A 1 91 ? -0.890 0.643 -28.124 1.00 57.66 91 PRO A C 1
ATOM 752 O O . PRO A 1 91 ? -2.123 0.698 -28.110 1.00 57.66 91 PRO A O 1
ATOM 755 N N . ALA A 1 92 ? -0.103 1.595 -28.634 1.00 56.94 92 ALA A N 1
ATOM 756 C CA . ALA A 1 92 ? -0.635 2.740 -29.355 1.00 56.94 92 ALA A CA 1
ATOM 757 C C . ALA A 1 92 ? -1.635 2.217 -30.389 1.00 56.94 92 ALA A C 1
ATOM 759 O O . ALA A 1 92 ? -1.316 1.291 -31.145 1.00 56.94 92 ALA A O 1
ATOM 760 N N . GLU A 1 93 ? -2.863 2.74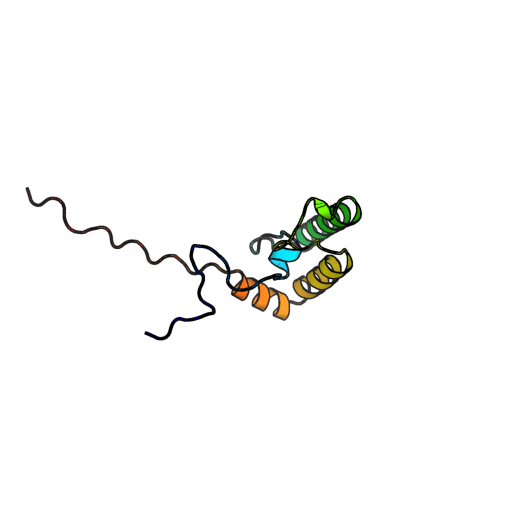1 -30.364 1.00 55.44 93 GLU A N 1
ATOM 761 C CA . GLU A 1 93 ? -3.817 2.471 -31.431 1.00 55.44 93 GLU A CA 1
ATOM 762 C C . GLU A 1 93 ? -3.091 2.822 -32.724 1.00 55.44 93 GLU A C 1
ATOM 764 O O . GLU A 1 93 ? -2.617 3.947 -32.876 1.00 55.44 93 GLU A O 1
ATOM 769 N N . ARG A 1 94 ? -2.897 1.831 -33.606 1.00 54.56 94 ARG A N 1
ATOM 770 C CA . ARG A 1 94 ? -2.389 2.101 -34.947 1.00 54.56 94 ARG A CA 1
ATOM 771 C C . ARG A 1 94 ? -3.357 3.114 -35.528 1.00 54.56 94 ARG A C 1
ATOM 773 O O . ARG A 1 94 ? -4.511 2.765 -35.779 1.00 54.56 94 ARG A O 1
ATOM 780 N N . GLU A 1 95 ? -2.898 4.357 -35.643 1.00 53.41 95 GLU A N 1
ATOM 781 C CA . GLU A 1 95 ? -3.574 5.403 -36.389 1.00 53.41 95 GLU A CA 1
ATOM 782 C C . GLU A 1 95 ? -4.043 4.746 -37.680 1.00 53.41 95 GLU A C 1
ATOM 784 O O . GLU A 1 95 ? -3.250 4.108 -38.381 1.00 53.41 95 GLU A O 1
ATOM 789 N N . ARG A 1 96 ? -5.358 4.762 -37.903 1.00 54.94 96 ARG A N 1
ATOM 790 C CA . ARG A 1 96 ? -5.954 4.219 -39.115 1.00 54.94 96 ARG A CA 1
ATOM 791 C C . ARG A 1 96 ? -5.369 5.021 -40.270 1.00 54.94 96 ARG A C 1
ATOM 793 O O . ARG A 1 96 ? -5.830 6.115 -40.564 1.00 54.94 96 ARG A O 1
ATOM 800 N N . ALA A 1 97 ? -4.310 4.495 -40.871 1.00 56.75 97 ALA A N 1
ATOM 801 C CA . ALA A 1 97 ? -3.887 4.872 -42.199 1.00 56.75 97 ALA A CA 1
ATOM 802 C C . ALA A 1 97 ? -4.985 4.364 -43.125 1.00 56.75 97 ALA A C 1
ATOM 804 O O . ALA A 1 97 ? -4.926 3.207 -43.505 1.00 56.75 97 ALA A O 1
ATOM 805 N N . ASP A 1 98 ? -6.038 5.163 -43.297 1.00 55.31 98 ASP A N 1
ATOM 806 C CA . ASP A 1 98 ? -7.039 5.106 -44.366 1.00 55.31 98 ASP A CA 1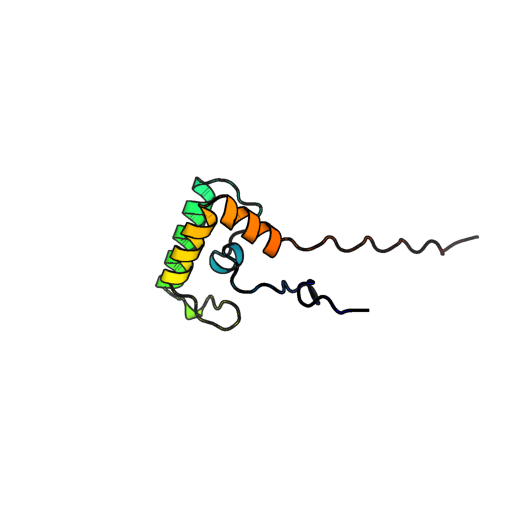
ATOM 807 C C . ASP A 1 98 ? -8.112 6.157 -44.046 1.00 55.31 98 ASP A C 1
ATOM 809 O O . ASP A 1 98 ? -9.002 5.905 -43.241 1.00 55.31 98 ASP A O 1
ATOM 813 N N . ASP A 1 99 ? -7.922 7.363 -44.594 1.00 51.00 99 ASP A N 1
ATOM 814 C CA . ASP A 1 99 ? -8.911 8.405 -44.942 1.00 51.00 99 ASP A CA 1
ATOM 815 C C . ASP A 1 99 ? -8.112 9.726 -45.073 1.00 51.00 99 ASP A C 1
ATOM 817 O O . ASP A 1 99 ? -7.687 10.303 -44.082 1.00 51.00 99 ASP A O 1
ATOM 821 N N . ALA A 1 100 ? -7.768 10.277 -46.234 1.00 48.72 100 ALA A N 1
ATOM 822 C CA . ALA A 1 100 ? -8.393 10.194 -47.535 1.00 48.72 100 ALA A CA 1
ATOM 823 C C . ALA A 1 100 ? -7.340 10.356 -48.642 1.00 48.72 100 ALA A C 1
ATOM 825 O O . ALA A 1 100 ? -6.630 11.359 -48.715 1.00 48.72 100 ALA A O 1
ATOM 826 N N . ALA A 1 101 ? -7.314 9.393 -49.561 1.00 52.66 101 ALA A N 1
ATOM 827 C CA . ALA A 1 101 ? -7.022 9.699 -50.948 1.00 52.66 101 ALA A CA 1
ATOM 828 C C . ALA A 1 101 ? -8.185 10.554 -51.481 1.00 52.66 101 ALA A C 1
ATOM 830 O O . ALA A 1 101 ? -9.296 10.042 -51.644 1.00 52.66 101 ALA A O 1
ATOM 831 N N . ARG A 1 102 ? -7.952 11.847 -51.717 1.00 45.28 102 ARG A N 1
ATOM 832 C CA . ARG A 1 102 ? -8.725 12.659 -52.664 1.00 45.28 102 ARG A CA 1
ATOM 833 C C . ARG A 1 102 ? -7.945 13.882 -53.110 1.00 45.28 102 ARG A C 1
ATOM 835 O O . ARG A 1 102 ? -7.403 14.578 -52.227 1.00 45.28 102 ARG A O 1
#

Mean predicted aligned error: 8.2 Å

pLDDT: mean 85.21, std 14.71, range [45.28, 97.88]

Nearest PDB structures (foldseek):
  3n24-assembly4_G  TM=3.387E-01  e=5.583E+00  Pseudomonas aeruginosa PAO1
  3n24-assembly1_A  TM=3.735E-01  e=7.038E+00  Pseudomonas aeruginosa PAO1
  5hej-assembly1_C  TM=3.173E-01  e=5.583E+00  Dickeya dadantii 3937
  6j82-assembly1_A  TM=2.218E-01  e=3.944E+00  Streptomyces blastmyceticus